Protein AF-A0A956HKR4-F1 (afdb_monomer)

Structure (mmCIF, N/CA/C/O backbone):
data_AF-A0A956HKR4-F1
#
_entry.id   AF-A0A956HKR4-F1
#
loop_
_atom_site.group_PDB
_atom_site.id
_atom_site.type_symbol
_atom_site.label_atom_id
_atom_site.label_alt_id
_atom_site.label_comp_id
_atom_site.label_asym_id
_atom_site.label_entity_id
_atom_site.label_seq_id
_atom_site.pdbx_PDB_ins_code
_atom_site.Cartn_x
_atom_site.Cartn_y
_atom_site.Cartn_z
_atom_site.occupancy
_atom_site.B_iso_or_equiv
_atom_site.auth_seq_id
_atom_site.auth_comp_id
_atom_site.auth_asym_id
_atom_site.auth_atom_id
_atom_site.pdbx_PDB_model_num
ATOM 1 N N . MET A 1 1 ? 20.484 -2.766 -14.375 1.00 78.00 1 MET A N 1
ATOM 2 C CA . MET A 1 1 ? 19.223 -2.210 -13.827 1.00 78.00 1 MET A CA 1
ATOM 3 C C . MET A 1 1 ? 17.976 -2.939 -14.313 1.00 78.00 1 MET A C 1
ATOM 5 O O . MET A 1 1 ? 17.075 -3.162 -13.519 1.00 78.00 1 MET A O 1
ATOM 9 N N . GLU A 1 2 ? 17.916 -3.371 -15.569 1.00 85.12 2 GLU A N 1
ATOM 10 C CA . GLU A 1 2 ? 16.729 -4.023 -16.146 1.00 85.12 2 GLU A CA 1
ATOM 11 C C . GLU A 1 2 ? 16.318 -5.335 -15.450 1.00 85.12 2 GLU A C 1
ATOM 13 O O . GLU A 1 2 ? 15.155 -5.517 -15.108 1.00 85.12 2 GLU A O 1
ATOM 18 N N . ARG A 1 3 ? 17.286 -6.194 -15.096 1.00 89.19 3 ARG A N 1
ATOM 19 C CA . ARG A 1 3 ? 17.031 -7.420 -14.315 1.00 89.19 3 ARG A CA 1
ATOM 20 C C . ARG A 1 3 ? 16.456 -7.143 -12.919 1.00 89.19 3 ARG A C 1
ATOM 22 O O . ARG A 1 3 ? 15.605 -7.892 -12.451 1.00 89.19 3 ARG A O 1
ATOM 29 N N . LEU A 1 4 ? 16.899 -6.061 -12.270 1.00 88.88 4 LEU A N 1
ATOM 30 C CA . LEU A 1 4 ? 16.372 -5.627 -10.970 1.00 88.88 4 LEU A CA 1
ATOM 31 C C . LEU A 1 4 ? 14.923 -5.146 -11.111 1.00 88.88 4 LEU A C 1
ATOM 33 O O . LEU A 1 4 ? 14.073 -5.537 -10.321 1.00 88.88 4 LEU A O 1
ATOM 37 N N . ARG A 1 5 ? 14.638 -4.352 -12.150 1.00 91.00 5 ARG A N 1
ATOM 38 C CA . ARG A 1 5 ? 13.282 -3.902 -12.491 1.00 91.00 5 ARG A CA 1
ATOM 39 C C . ARG A 1 5 ? 12.337 -5.071 -12.751 1.00 91.00 5 ARG A C 1
ATOM 41 O O . ARG A 1 5 ? 11.263 -5.105 -12.164 1.00 91.00 5 ARG A O 1
ATOM 48 N N . ALA A 1 6 ? 12.745 -6.036 -13.573 1.00 91.69 6 ALA A N 1
ATOM 49 C CA . ALA A 1 6 ? 11.940 -7.217 -13.877 1.00 91.69 6 ALA A CA 1
ATOM 50 C C . ALA A 1 6 ? 11.670 -8.067 -12.624 1.00 91.69 6 ALA A C 1
ATOM 52 O O . ALA A 1 6 ? 10.527 -8.440 -12.366 1.00 91.69 6 ALA A O 1
ATOM 53 N N . GLY A 1 7 ? 12.703 -8.311 -11.808 1.00 94.06 7 GLY A N 1
ATOM 54 C CA . GLY A 1 7 ? 12.556 -9.045 -10.550 1.00 94.06 7 GLY A CA 1
ATOM 55 C C . GLY A 1 7 ? 11.648 -8.327 -9.551 1.00 94.06 7 GLY A C 1
ATOM 56 O O . GLY A 1 7 ? 10.798 -8.956 -8.929 1.00 94.06 7 GLY A O 1
ATOM 57 N N . TYR A 1 8 ? 11.777 -7.003 -9.434 1.00 94.25 8 TYR A N 1
ATOM 58 C CA . TYR A 1 8 ? 10.910 -6.214 -8.564 1.00 94.25 8 TYR A CA 1
ATOM 59 C C . TYR A 1 8 ? 9.463 -6.206 -9.062 1.00 94.25 8 TYR A C 1
ATOM 61 O O . TYR A 1 8 ? 8.559 -6.436 -8.265 1.00 94.25 8 TYR A O 1
ATOM 69 N N . ARG A 1 9 ? 9.242 -6.042 -10.374 1.00 93.94 9 ARG A N 1
ATOM 70 C CA . ARG A 1 9 ? 7.907 -6.104 -10.986 1.00 93.94 9 ARG A CA 1
ATOM 71 C C . ARG A 1 9 ? 7.211 -7.432 -10.696 1.00 93.94 9 ARG A C 1
ATOM 73 O O . ARG A 1 9 ? 6.064 -7.426 -10.274 1.00 93.94 9 ARG A O 1
ATOM 80 N N . ALA A 1 10 ? 7.919 -8.553 -10.837 1.00 94.94 10 ALA A N 1
ATOM 81 C CA . ALA A 1 10 ? 7.378 -9.874 -10.518 1.00 94.94 10 ALA A CA 1
ATOM 82 C C . ALA A 1 10 ? 7.041 -10.050 -9.022 1.00 94.94 10 ALA A C 1
ATOM 84 O O . ALA A 1 10 ? 6.163 -10.834 -8.676 1.00 94.94 10 ALA A O 1
ATOM 85 N N . ALA A 1 11 ? 7.720 -9.322 -8.130 1.00 95.31 11 ALA A N 1
ATOM 86 C CA . ALA A 1 11 ? 7.485 -9.381 -6.689 1.00 95.31 11 ALA A CA 1
ATOM 87 C C . ALA A 1 11 ? 6.373 -8.435 -6.197 1.00 95.31 11 ALA A C 1
ATOM 89 O O . ALA A 1 11 ? 5.893 -8.610 -5.076 1.00 95.31 11 ALA A O 1
ATOM 90 N N . LEU A 1 12 ? 5.980 -7.429 -6.987 1.00 95.56 12 LEU A N 1
ATOM 91 C CA . LEU A 1 12 ? 4.986 -6.424 -6.593 1.00 95.56 12 LEU A CA 1
ATOM 92 C C . LEU A 1 12 ? 3.625 -7.024 -6.196 1.00 95.56 12 LEU A C 1
ATOM 94 O O . LEU A 1 12 ? 3.136 -6.635 -5.133 1.00 95.56 12 LEU A O 1
ATOM 98 N N . PRO A 1 13 ? 3.039 -7.988 -6.938 1.00 96.00 13 PRO A N 1
ATOM 99 C CA . PRO A 1 13 ? 1.762 -8.585 -6.550 1.00 96.00 13 PRO A CA 1
ATOM 100 C C . PRO A 1 13 ? 1.803 -9.192 -5.144 1.00 96.00 13 PRO A C 1
ATOM 102 O O . PRO A 1 13 ? 0.992 -8.832 -4.298 1.00 96.00 13 PRO A O 1
ATOM 105 N N . GLY A 1 14 ? 2.826 -10.000 -4.842 1.00 95.44 14 GLY A N 1
ATOM 106 C CA . GLY A 1 14 ? 2.966 -10.630 -3.525 1.00 95.44 14 GLY A CA 1
ATOM 107 C C . GLY A 1 14 ? 3.237 -9.639 -2.385 1.00 95.44 14 GLY A C 1
ATOM 108 O O . GLY A 1 14 ? 2.923 -9.919 -1.228 1.00 95.44 14 GLY A O 1
ATOM 109 N N . LYS A 1 15 ? 3.805 -8.464 -2.686 1.00 95.50 15 LYS A N 1
ATOM 110 C CA . LYS A 1 15 ? 3.940 -7.376 -1.704 1.00 95.50 15 LYS A CA 1
ATOM 111 C C . LYS A 1 15 ? 2.586 -6.750 -1.386 1.00 95.50 15 LYS A C 1
ATOM 113 O O . LYS A 1 15 ? 2.303 -6.520 -0.214 1.00 95.50 15 LYS A O 1
ATOM 118 N N . LEU A 1 16 ? 1.752 -6.517 -2.398 1.00 94.94 16 LEU A N 1
ATOM 119 C CA . LEU A 1 16 ? 0.405 -5.995 -2.183 1.00 94.94 16 LEU A CA 1
ATOM 120 C C . LEU A 1 16 ? -0.484 -7.013 -1.459 1.00 94.94 16 LEU A C 1
ATOM 122 O O . LEU A 1 16 ? -1.146 -6.637 -0.499 1.00 94.94 16 LEU A O 1
ATOM 126 N N . ASP A 1 17 ? -0.404 -8.301 -1.803 1.00 93.50 17 ASP A N 1
ATOM 127 C CA . ASP A 1 17 ? -1.138 -9.367 -1.100 1.00 93.50 17 ASP A CA 1
ATOM 128 C C . ASP A 1 17 ? -0.799 -9.397 0.402 1.00 93.50 17 ASP A C 1
ATOM 130 O O . ASP A 1 17 ? -1.663 -9.618 1.252 1.00 93.50 17 ASP A O 1
ATOM 134 N N . ARG A 1 18 ? 0.464 -9.125 0.762 1.00 92.50 18 ARG A N 1
ATOM 135 C CA . ARG A 1 18 ? 0.883 -9.008 2.166 1.00 92.50 18 ARG A CA 1
ATOM 136 C C . ARG A 1 18 ? 0.250 -7.802 2.858 1.00 92.50 18 ARG A C 1
ATOM 138 O O . ARG A 1 18 ? -0.181 -7.936 4.002 1.00 92.50 18 ARG A O 1
ATOM 145 N N . ILE A 1 19 ? 0.196 -6.648 2.193 1.00 92.56 19 ILE A N 1
ATOM 146 C CA . ILE A 1 19 ? -0.467 -5.450 2.731 1.00 92.56 19 ILE A CA 1
ATOM 147 C C . ILE A 1 19 ? -1.962 -5.734 2.924 1.00 92.56 19 ILE A C 1
ATOM 149 O O . ILE A 1 19 ? -2.494 -5.496 4.005 1.00 92.56 19 ILE A O 1
ATOM 153 N N . GLU A 1 20 ? -2.623 -6.329 1.930 1.00 90.50 20 GLU A N 1
ATOM 154 C CA . GLU A 1 20 ? -4.031 -6.726 2.013 1.00 90.50 20 GLU A CA 1
ATOM 155 C C . GLU A 1 20 ? -4.291 -7.691 3.173 1.00 90.50 20 GLU A C 1
ATOM 157 O O . GLU A 1 20 ? -5.250 -7.499 3.920 1.00 90.50 20 GLU A O 1
ATOM 162 N N . ALA A 1 21 ? -3.424 -8.685 3.382 1.00 89.56 21 ALA A N 1
ATOM 163 C CA . ALA A 1 21 ? -3.537 -9.627 4.494 1.00 89.56 21 ALA A CA 1
ATOM 164 C C . ALA A 1 21 ? -3.385 -8.947 5.867 1.00 89.56 21 ALA A C 1
ATOM 166 O O . ALA A 1 21 ? -4.109 -9.284 6.808 1.00 89.56 21 ALA A O 1
ATOM 167 N N . LEU A 1 22 ? -2.485 -7.962 5.984 1.00 87.94 22 LEU A N 1
ATOM 168 C CA . LEU A 1 22 ? -2.339 -7.151 7.198 1.00 87.94 22 LEU A CA 1
ATOM 169 C C . LEU A 1 22 ? -3.594 -6.313 7.473 1.00 87.94 22 LEU A C 1
ATOM 171 O O . LEU A 1 22 ? -3.959 -6.124 8.636 1.00 87.94 22 LEU A O 1
ATOM 175 N N . CYS A 1 23 ? -4.280 -5.862 6.424 1.00 83.38 23 CYS A N 1
ATOM 176 C CA . CYS A 1 23 ? -5.529 -5.121 6.546 1.00 83.38 23 CYS A CA 1
ATOM 177 C C . CYS A 1 23 ? -6.761 -6.033 6.761 1.00 83.38 23 CYS A C 1
ATOM 179 O O . CYS A 1 23 ? -7.716 -5.615 7.407 1.00 83.38 23 CYS A O 1
ATOM 181 N N . SER A 1 24 ? -6.741 -7.282 6.278 1.00 71.75 24 SER A N 1
ATOM 182 C CA . SER A 1 24 ? -7.935 -8.140 6.125 1.00 71.75 24 SER A CA 1
ATOM 183 C C . SER A 1 24 ? -8.075 -9.274 7.145 1.00 71.75 24 SER A C 1
ATOM 185 O O . SER A 1 24 ? -8.740 -10.272 6.866 1.00 71.75 24 SER A O 1
ATOM 187 N N . THR A 1 25 ? -7.523 -9.159 8.357 1.00 60.12 25 THR A N 1
ATOM 188 C CA . THR A 1 25 ? -7.842 -10.120 9.435 1.00 60.12 25 THR A CA 1
ATOM 189 C C . THR A 1 25 ? -9.251 -9.866 10.003 1.00 60.12 25 THR A C 1
ATOM 191 O O . THR A 1 25 ? -9.422 -9.429 11.132 1.00 60.12 25 THR A O 1
ATOM 194 N N . VAL A 1 26 ? -10.253 -10.211 9.182 1.00 48.31 26 VAL A N 1
ATOM 195 C CA . VAL A 1 26 ? -11.698 -10.353 9.436 1.00 48.31 26 VAL A CA 1
ATOM 196 C C . VAL A 1 26 ? -12.447 -9.056 9.788 1.00 48.31 26 VAL A C 1
ATOM 198 O O . VAL A 1 26 ? -12.566 -8.677 10.947 1.00 48.31 26 VAL A O 1
ATOM 201 N N . GLY A 1 27 ? -13.033 -8.414 8.768 1.00 51.12 27 GLY A N 1
ATOM 202 C CA . GLY A 1 27 ? -14.124 -7.428 8.895 1.00 51.12 27 GLY A CA 1
ATOM 203 C C . GLY A 1 27 ? -13.726 -6.008 9.305 1.00 51.12 27 GLY A C 1
ATOM 204 O O . GLY A 1 27 ? -14.495 -5.071 9.110 1.00 51.12 27 GLY A O 1
ATOM 205 N N . THR A 1 28 ? -12.538 -5.821 9.866 1.00 56.44 28 THR A N 1
ATOM 206 C CA . THR A 1 28 ? -11.955 -4.519 10.214 1.00 56.44 28 THR A CA 1
ATOM 207 C C . THR A 1 28 ? -10.464 -4.771 10.435 1.00 56.44 28 THR A C 1
ATOM 209 O O . THR A 1 28 ? -10.142 -5.773 11.082 1.00 56.44 28 THR A O 1
ATOM 212 N N . PRO A 1 29 ? -9.530 -3.935 9.945 1.00 59.66 29 PRO A N 1
ATOM 213 C CA . PRO A 1 29 ? -8.136 -4.053 10.348 1.00 59.66 29 PRO A CA 1
ATOM 214 C C . PRO A 1 29 ? -8.088 -4.094 11.867 1.00 59.66 29 PRO A C 1
ATOM 216 O O . PRO A 1 29 ? -8.602 -3.187 12.530 1.00 59.66 29 PRO A O 1
ATOM 219 N N . ARG A 1 30 ? -7.476 -5.126 12.456 1.00 62.16 30 ARG A N 1
ATOM 220 C CA . ARG A 1 30 ? -7.103 -5.009 13.864 1.00 62.16 30 ARG A CA 1
ATOM 221 C C . ARG A 1 30 ? -6.229 -3.766 13.941 1.00 62.16 30 ARG A C 1
ATOM 223 O O . ARG A 1 30 ? -5.219 -3.698 13.252 1.00 62.16 30 ARG A O 1
ATOM 230 N N . ALA A 1 31 ? -6.585 -2.792 14.775 1.00 64.50 31 ALA A N 1
ATOM 231 C CA . ALA A 1 31 ? -5.794 -1.568 14.926 1.00 64.50 31 ALA A CA 1
ATOM 232 C C . ALA A 1 31 ? -4.290 -1.861 15.145 1.00 64.50 31 ALA A C 1
ATOM 234 O O . ALA A 1 31 ? -3.433 -1.082 14.742 1.00 64.50 31 ALA A O 1
ATOM 235 N N . ALA A 1 32 ? -3.973 -3.033 15.709 1.00 71.75 32 ALA A N 1
ATOM 236 C CA . ALA A 1 32 ? -2.623 -3.553 15.890 1.00 71.75 32 ALA A CA 1
ATOM 237 C C . ALA A 1 32 ? -1.845 -3.877 14.592 1.00 71.75 32 ALA A C 1
ATOM 239 O O . ALA A 1 32 ? -0.619 -3.811 14.615 1.00 71.75 32 ALA A O 1
ATOM 240 N N . SER A 1 33 ? -2.498 -4.229 13.477 1.00 84.19 33 SER A N 1
ATOM 241 C CA . SER A 1 33 ? -1.834 -4.563 12.204 1.00 84.19 33 SER A CA 1
ATOM 242 C C . SER A 1 33 ? -1.702 -3.375 11.247 1.00 84.19 33 SER A C 1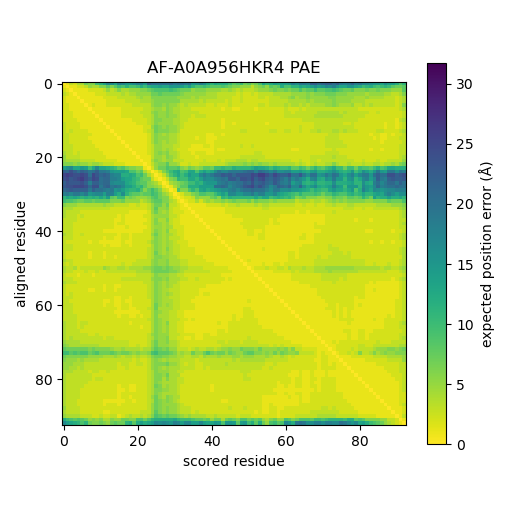
ATOM 244 O O . SER A 1 33 ? -0.870 -3.419 10.339 1.00 84.19 33 SER A O 1
ATOM 246 N N . LEU A 1 34 ? -2.439 -2.281 11.481 1.00 87.00 34 LEU A N 1
ATOM 247 C CA . LEU A 1 34 ? -2.337 -1.051 10.684 1.00 87.00 34 LEU A CA 1
ATOM 248 C C . LEU A 1 34 ? -0.914 -0.468 10.633 1.00 87.00 34 LEU A C 1
ATOM 250 O O . LEU A 1 34 ? -0.472 -0.135 9.535 1.00 87.00 34 LEU A O 1
ATOM 254 N N . PRO A 1 35 ? -0.146 -0.376 11.741 1.00 92.19 35 PRO A N 1
ATOM 255 C CA . PRO A 1 35 ? 1.234 0.105 11.676 1.00 92.19 35 PRO A CA 1
ATOM 256 C C . PRO A 1 35 ? 2.124 -0.720 10.738 1.00 92.19 35 PRO A C 1
ATOM 258 O O . PRO A 1 35 ? 2.952 -0.152 10.030 1.00 92.19 35 PRO A O 1
ATOM 261 N N . ALA A 1 36 ? 1.931 -2.042 10.694 1.00 92.75 36 ALA A N 1
ATOM 262 C CA . ALA A 1 36 ? 2.681 -2.918 9.800 1.00 92.75 36 ALA A CA 1
ATOM 263 C C . ALA A 1 36 ? 2.274 -2.713 8.333 1.00 92.75 36 ALA A C 1
ATOM 265 O O . ALA A 1 36 ? 3.143 -2.638 7.469 1.00 92.75 36 ALA A O 1
ATOM 266 N N . ALA A 1 37 ? 0.976 -2.557 8.052 1.00 93.31 37 ALA A N 1
ATOM 267 C CA . ALA A 1 37 ? 0.486 -2.267 6.704 1.00 93.31 37 ALA A CA 1
ATOM 268 C C . ALA A 1 37 ? 1.014 -0.920 6.175 1.00 93.31 37 ALA A C 1
ATOM 270 O O . ALA A 1 37 ? 1.483 -0.848 5.041 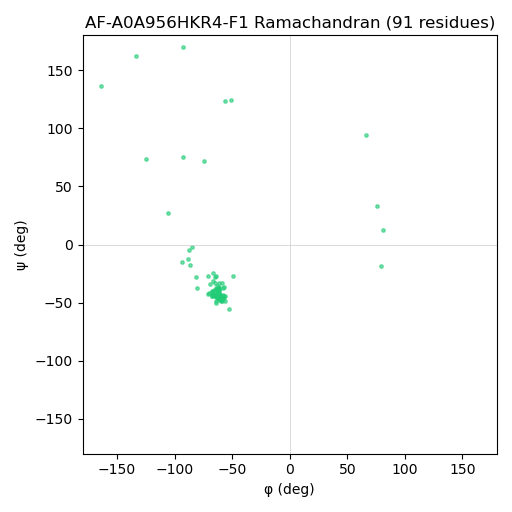1.00 93.31 37 ALA A O 1
ATOM 271 N N . ILE A 1 38 ? 1.002 0.124 7.017 1.00 95.62 38 ILE A N 1
ATOM 272 C CA . ILE A 1 38 ? 1.557 1.452 6.699 1.00 95.62 38 ILE A CA 1
ATOM 273 C C . ILE A 1 38 ? 3.049 1.338 6.374 1.00 95.62 38 ILE A C 1
ATOM 275 O O . ILE A 1 38 ? 3.507 1.857 5.358 1.00 95.62 38 ILE A O 1
ATOM 279 N N . TYR A 1 39 ? 3.807 0.629 7.216 1.00 96.62 39 TYR A N 1
ATOM 280 C CA . TYR A 1 39 ? 5.237 0.433 7.002 1.00 96.62 39 TYR A CA 1
ATOM 281 C C . TYR A 1 39 ? 5.531 -0.291 5.681 1.00 96.62 39 TYR A C 1
ATOM 283 O O . TYR A 1 39 ? 6.370 0.168 4.907 1.00 96.62 39 TYR A O 1
ATOM 291 N N . GLU A 1 40 ? 4.829 -1.390 5.394 1.00 96.00 40 GLU A N 1
ATOM 292 C CA . GLU A 1 40 ? 5.001 -2.146 4.148 1.00 96.00 40 GLU A CA 1
ATOM 293 C C . GLU A 1 40 ? 4.655 -1.289 2.919 1.00 96.00 40 GLU A C 1
ATOM 295 O O . GLU A 1 40 ? 5.451 -1.229 1.982 1.00 96.00 40 GLU A O 1
ATOM 300 N N . ALA A 1 41 ? 3.543 -0.543 2.939 1.00 96.94 41 ALA A N 1
ATOM 301 C CA . ALA A 1 41 ? 3.193 0.387 1.861 1.00 96.94 41 ALA A CA 1
ATOM 302 C C . ALA A 1 41 ? 4.295 1.441 1.631 1.00 96.94 41 ALA A C 1
ATOM 304 O O . ALA A 1 41 ? 4.723 1.657 0.493 1.00 96.94 41 ALA A O 1
ATOM 305 N N . GLY A 1 42 ? 4.839 2.020 2.708 1.00 97.50 42 GLY A N 1
ATOM 306 C CA . GLY A 1 42 ? 5.959 2.961 2.645 1.00 97.50 42 GLY A CA 1
ATOM 307 C C . GLY A 1 42 ? 7.241 2.350 2.057 1.00 97.50 42 GLY A C 1
ATOM 308 O O . GLY A 1 42 ? 7.929 2.999 1.262 1.00 97.50 42 GLY A O 1
ATOM 309 N N . GLN A 1 43 ? 7.545 1.086 2.376 1.00 97.81 43 GLN A N 1
ATOM 310 C CA . GLN A 1 43 ? 8.677 0.351 1.794 1.00 97.81 43 GLN A CA 1
ATOM 311 C C . GLN A 1 43 ? 8.499 0.120 0.289 1.00 97.81 43 GLN A C 1
ATOM 313 O O . GLN A 1 43 ? 9.441 0.334 -0.488 1.00 97.81 43 GLN A O 1
ATOM 318 N N . VAL A 1 44 ? 7.298 -0.288 -0.142 1.00 97.38 44 VAL A N 1
ATOM 319 C CA . VAL A 1 44 ? 6.998 -0.475 -1.569 1.00 97.38 44 VAL A CA 1
ATOM 320 C C . VAL A 1 44 ? 7.081 0.856 -2.307 1.00 97.38 44 VAL A C 1
ATOM 322 O O . VAL A 1 44 ? 7.738 0.902 -3.346 1.00 97.38 44 VAL A O 1
ATOM 325 N N . LYS A 1 45 ? 6.506 1.934 -1.757 1.00 97.81 45 LYS A N 1
ATOM 326 C CA . LYS A 1 45 ? 6.602 3.301 -2.295 1.00 97.81 45 LYS A CA 1
ATOM 327 C C . LYS A 1 45 ? 8.054 3.712 -2.526 1.00 97.81 45 LYS A C 1
ATOM 329 O O . LYS A 1 45 ? 8.420 4.072 -3.643 1.00 97.81 45 LYS A O 1
ATOM 334 N N . GLY A 1 46 ? 8.885 3.639 -1.483 1.00 97.06 46 GLY A N 1
ATOM 335 C CA . GLY A 1 46 ? 10.286 4.058 -1.554 1.00 97.06 46 GLY A CA 1
ATOM 336 C C . GLY A 1 46 ? 11.066 3.264 -2.599 1.00 97.06 46 GLY A C 1
ATOM 337 O O . GLY A 1 46 ? 11.711 3.839 -3.476 1.00 97.06 46 GLY A O 1
ATOM 338 N N . THR A 1 47 ? 10.930 1.937 -2.568 1.00 96.50 47 THR A N 1
ATOM 339 C CA . THR A 1 47 ? 11.627 1.052 -3.507 1.00 96.50 47 THR A CA 1
ATOM 340 C C . THR A 1 47 ? 11.136 1.245 -4.946 1.00 96.50 47 THR A C 1
ATOM 342 O O . THR A 1 47 ? 11.948 1.324 -5.868 1.00 96.50 47 THR A O 1
ATOM 345 N N . ALA A 1 48 ? 9.821 1.372 -5.157 1.00 96.12 48 ALA A N 1
ATOM 346 C CA . ALA A 1 48 ? 9.230 1.638 -6.466 1.00 96.12 48 ALA A CA 1
ATOM 347 C C . ALA A 1 48 ? 9.726 2.971 -7.044 1.00 96.12 48 ALA A C 1
ATOM 349 O O . ALA A 1 48 ? 10.137 3.003 -8.202 1.00 96.12 48 ALA A O 1
ATOM 350 N N . GLY A 1 49 ? 9.789 4.031 -6.230 1.00 96.06 49 GLY A N 1
ATOM 351 C CA . GLY A 1 49 ? 10.333 5.329 -6.634 1.00 96.06 49 GLY A CA 1
ATOM 352 C C . GLY A 1 49 ? 11.812 5.254 -7.020 1.00 96.06 49 GLY A C 1
ATOM 353 O O . GLY A 1 49 ? 12.197 5.728 -8.085 1.00 96.06 49 GLY A O 1
ATOM 354 N N . THR A 1 50 ? 12.645 4.578 -6.220 1.00 96.06 50 THR A N 1
ATOM 355 C CA . THR A 1 50 ? 14.074 4.384 -6.537 1.00 96.06 50 THR A CA 1
ATOM 356 C C . THR A 1 50 ? 14.289 3.592 -7.829 1.00 96.06 50 THR A C 1
ATOM 358 O O . THR A 1 50 ? 15.211 3.874 -8.593 1.00 96.06 50 THR A O 1
ATOM 361 N N . ILE A 1 51 ? 13.444 2.594 -8.092 1.00 92.94 51 ILE A N 1
ATOM 362 C CA . ILE A 1 51 ? 13.541 1.726 -9.272 1.00 92.94 51 ILE A CA 1
ATOM 363 C C . ILE A 1 51 ? 12.794 2.334 -10.485 1.00 92.94 51 ILE A C 1
ATOM 365 O O . ILE A 1 51 ? 12.898 1.827 -11.603 1.00 92.94 51 ILE A O 1
ATOM 369 N N . GLY A 1 52 ? 12.095 3.459 -10.310 1.00 94.50 52 GLY A N 1
ATOM 370 C CA . GLY A 1 52 ? 11.399 4.210 -11.358 1.00 94.50 52 GLY A CA 1
ATOM 371 C C . GLY A 1 52 ? 10.084 3.581 -11.829 1.00 94.50 52 GLY A C 1
ATOM 372 O O . GLY A 1 52 ? 9.770 3.674 -13.011 1.00 94.50 52 GLY A O 1
ATOM 373 N N . PHE A 1 53 ? 9.360 2.909 -10.932 1.00 95.25 53 PHE A N 1
ATOM 374 C CA . PHE A 1 53 ? 7.951 2.535 -11.096 1.00 95.25 53 PHE A CA 1
ATOM 375 C C . PHE A 1 53 ? 7.081 3.633 -10.477 1.00 95.25 53 PHE A C 1
ATOM 377 O O . PHE A 1 53 ? 6.592 3.501 -9.354 1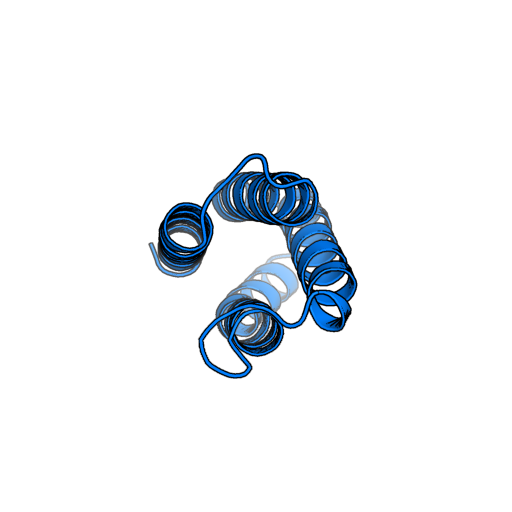.00 95.25 53 PHE A O 1
ATOM 384 N N . ASN A 1 54 ? 6.969 4.758 -11.181 1.00 95.56 54 ASN A N 1
ATOM 385 C CA . ASN A 1 54 ? 6.400 5.982 -10.620 1.00 95.56 54 ASN A CA 1
ATOM 386 C C . ASN A 1 54 ? 4.901 5.847 -10.322 1.00 95.56 54 ASN A C 1
ATOM 388 O O . ASN A 1 54 ? 4.479 6.297 -9.258 1.00 95.56 54 ASN A O 1
ATOM 392 N N . GLU A 1 55 ? 4.114 5.189 -11.184 1.00 95.94 55 GLU A N 1
ATOM 393 C CA . GLU A 1 55 ? 2.686 4.970 -10.910 1.00 95.94 55 GLU A CA 1
ATOM 394 C C . GLU A 1 55 ? 2.482 4.097 -9.666 1.00 95.94 55 GLU A C 1
ATOM 396 O O . GLU A 1 55 ? 1.668 4.417 -8.803 1.00 95.94 55 GLU A O 1
ATOM 401 N N . VAL A 1 56 ? 3.283 3.035 -9.516 1.00 96.50 56 VAL A N 1
ATOM 402 C CA . VAL A 1 56 ? 3.247 2.167 -8.328 1.00 96.50 56 VAL A CA 1
ATOM 403 C C . VAL A 1 56 ? 3.626 2.953 -7.075 1.00 96.50 56 VAL A C 1
ATOM 405 O O . VAL A 1 56 ? 2.978 2.811 -6.042 1.00 96.50 56 VAL A O 1
ATOM 408 N N . ALA A 1 57 ? 4.659 3.797 -7.149 1.00 97.81 57 ALA A N 1
ATOM 409 C CA . ALA A 1 57 ? 5.074 4.620 -6.018 1.00 97.81 57 ALA A CA 1
ATOM 410 C C . ALA A 1 57 ? 3.960 5.586 -5.581 1.00 97.81 57 ALA A C 1
ATOM 412 O O . ALA A 1 57 ? 3.662 5.669 -4.392 1.00 97.81 57 ALA A O 1
ATOM 413 N N . GLN A 1 58 ? 3.306 6.257 -6.533 1.00 97.88 58 GLN A N 1
ATOM 414 C CA . GLN A 1 58 ? 2.188 7.165 -6.257 1.00 97.88 58 GLN A CA 1
ATOM 415 C C . GLN A 1 58 ? 0.982 6.428 -5.666 1.00 97.88 58 GLN A C 1
ATOM 417 O O . GLN A 1 58 ? 0.404 6.882 -4.679 1.00 97.88 58 GLN A O 1
ATOM 422 N N . ALA A 1 59 ? 0.628 5.264 -6.215 1.00 97.50 59 ALA A N 1
ATOM 423 C CA . ALA A 1 59 ? -0.483 4.473 -5.698 1.00 97.50 59 ALA A CA 1
ATOM 424 C C . ALA A 1 59 ? -0.205 3.948 -4.275 1.00 97.50 59 ALA A C 1
ATOM 426 O O . ALA A 1 59 ? -1.091 3.965 -3.422 1.00 97.50 59 ALA A O 1
ATOM 427 N N . MET A 1 60 ? 1.039 3.552 -3.983 1.00 97.88 60 MET A N 1
ATOM 428 C CA . MET A 1 60 ? 1.448 3.141 -2.634 1.00 97.88 60 MET A CA 1
ATOM 429 C C . MET A 1 60 ? 1.487 4.306 -1.647 1.00 97.88 60 MET A C 1
ATOM 431 O O . MET A 1 60 ? 1.152 4.116 -0.483 1.00 97.88 60 MET A O 1
ATOM 435 N N . GLU A 1 61 ? 1.846 5.513 -2.091 1.00 98.06 61 GLU A N 1
ATOM 436 C CA . GLU A 1 61 ? 1.735 6.716 -1.263 1.00 98.06 61 GLU A CA 1
ATOM 437 C C . GLU A 1 61 ? 0.278 7.021 -0.902 1.00 98.06 61 GLU A C 1
ATOM 439 O O . GLU A 1 61 ? -0.022 7.314 0.257 1.00 98.06 61 GLU A O 1
ATOM 444 N N . ALA A 1 62 ? -0.632 6.934 -1.875 1.00 97.31 62 ALA A N 1
ATOM 445 C CA . ALA A 1 62 ? -2.058 7.121 -1.633 1.00 97.31 62 ALA A CA 1
ATOM 446 C C . ALA A 1 62 ? -2.589 6.091 -0.623 1.00 97.31 62 ALA A C 1
ATOM 448 O O . ALA A 1 62 ? -3.254 6.468 0.341 1.00 97.31 62 ALA A O 1
ATOM 449 N N . LEU A 1 63 ? -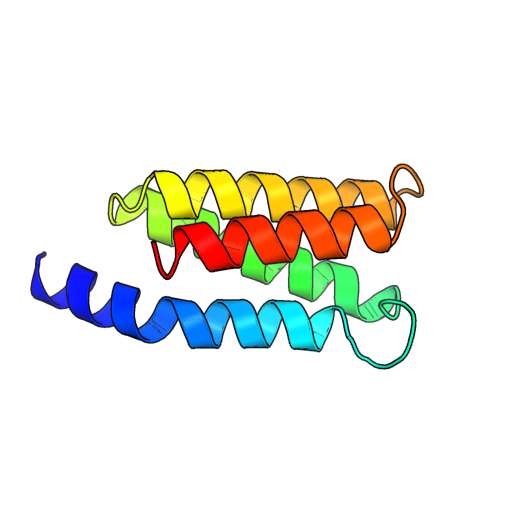2.221 4.816 -0.785 1.00 96.62 63 LEU A N 1
ATOM 450 C CA . LEU A 1 63 ? -2.582 3.748 0.147 1.00 96.62 63 LEU A CA 1
ATOM 451 C C . LEU A 1 63 ? -2.011 3.975 1.555 1.00 96.62 63 LEU A C 1
ATOM 453 O O . LEU A 1 63 ? -2.736 3.847 2.538 1.00 96.62 63 LEU A O 1
ATOM 457 N N . GLU A 1 64 ? -0.733 4.338 1.672 1.00 97.62 64 GLU A N 1
ATOM 458 C CA . GLU A 1 64 ? -0.086 4.641 2.954 1.00 97.62 64 GLU A CA 1
ATOM 459 C C . GLU A 1 64 ? -0.812 5.777 3.690 1.00 97.62 64 GLU A C 1
ATOM 461 O O . GLU A 1 64 ? -1.143 5.644 4.871 1.00 97.62 64 GLU A O 1
ATOM 466 N N . ARG A 1 65 ? -1.122 6.871 2.983 1.00 97.00 65 ARG A N 1
ATOM 467 C CA . ARG A 1 65 ? -1.883 8.003 3.532 1.00 97.00 65 ARG A CA 1
ATOM 468 C C . ARG A 1 65 ? -3.293 7.592 3.946 1.00 97.00 65 ARG A C 1
ATOM 470 O O . ARG A 1 65 ? -3.742 7.999 5.015 1.00 97.00 65 ARG A O 1
ATOM 477 N N . ALA A 1 66 ? -3.969 6.775 3.140 1.00 94.88 66 ALA A N 1
ATOM 478 C CA . ALA A 1 66 ? -5.304 6.285 3.458 1.00 94.88 66 ALA A CA 1
ATOM 479 C C . ALA A 1 66 ? -5.297 5.437 4.739 1.00 94.88 66 ALA A C 1
ATOM 481 O O . ALA A 1 66 ? -6.121 5.651 5.625 1.00 94.88 66 ALA A O 1
ATOM 482 N N . LEU A 1 67 ? -4.319 4.537 4.895 1.00 93.62 67 LEU A N 1
ATOM 483 C CA . LEU A 1 67 ? -4.156 3.718 6.101 1.00 93.62 67 LEU A CA 1
ATOM 484 C C . LEU A 1 67 ? -3.880 4.564 7.355 1.00 93.62 67 LEU A C 1
ATOM 486 O O . LEU A 1 67 ? -4.400 4.253 8.428 1.00 93.62 67 LEU A O 1
ATOM 490 N N . ILE A 1 68 ? -3.090 5.636 7.231 1.00 94.62 68 ILE A N 1
ATOM 491 C CA . ILE A 1 68 ? -2.850 6.595 8.321 1.00 94.62 68 ILE A CA 1
ATOM 492 C C . ILE A 1 68 ? -4.151 7.311 8.699 1.00 94.62 68 ILE A C 1
ATOM 494 O O . ILE A 1 68 ? -4.523 7.305 9.871 1.00 94.62 68 ILE A O 1
ATOM 498 N N . ALA A 1 69 ? -4.872 7.855 7.717 1.00 94.25 69 ALA A N 1
ATOM 499 C CA . ALA A 1 69 ? -6.123 8.568 7.955 1.00 94.25 69 ALA A CA 1
ATOM 500 C C . ALA A 1 69 ? -7.205 7.650 8.546 1.00 94.25 69 ALA A C 1
ATOM 502 O O . ALA A 1 69 ? -7.904 8.043 9.475 1.00 94.25 69 ALA A O 1
ATOM 503 N N . TYR A 1 70 ? -7.305 6.401 8.084 1.00 91.31 70 TYR A N 1
ATOM 504 C CA . TYR A 1 70 ? -8.195 5.394 8.664 1.00 91.31 70 TYR A CA 1
ATOM 505 C C . TYR A 1 70 ? -7.851 5.097 10.129 1.00 91.31 70 TYR A C 1
ATOM 507 O O . TYR A 1 70 ? -8.736 5.087 10.983 1.00 91.31 70 TYR A O 1
ATOM 515 N N . ARG A 1 71 ? -6.561 4.921 10.451 1.00 90.06 71 ARG A N 1
ATOM 516 C CA . ARG A 1 71 ? -6.092 4.729 11.836 1.00 90.06 71 ARG A CA 1
ATOM 517 C C . ARG A 1 71 ? -6.462 5.910 12.741 1.00 90.06 71 ARG A C 1
ATOM 519 O O . ARG A 1 71 ? -6.704 5.712 13.927 1.00 90.06 71 ARG A O 1
ATOM 526 N N . GLU A 1 72 ? -6.483 7.117 12.186 1.00 91.69 72 GLU A N 1
ATOM 527 C CA . GLU A 1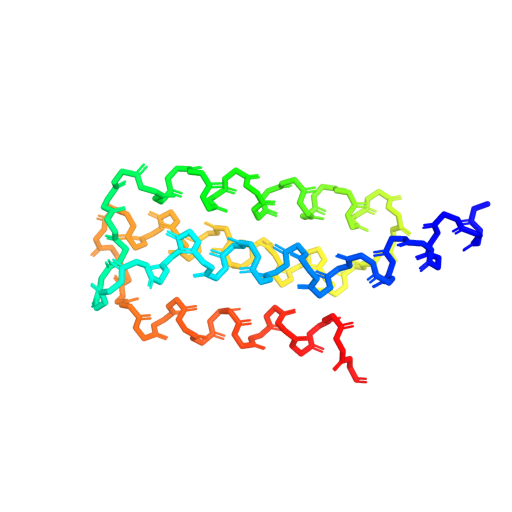 72 ? -6.842 8.363 12.875 1.00 91.69 72 GLU A CA 1
ATOM 528 C C . GLU A 1 72 ? -8.360 8.629 12.896 1.00 91.69 72 GLU A C 1
ATOM 530 O O . GLU A 1 72 ? -8.804 9.597 13.509 1.00 91.69 72 GLU A O 1
ATOM 535 N N . GLY A 1 73 ? -9.166 7.760 12.273 1.00 89.56 73 GLY A N 1
ATOM 536 C CA . GLY A 1 73 ? -10.626 7.876 12.206 1.00 89.56 73 GLY A CA 1
ATOM 537 C C . GLY A 1 73 ? -11.146 8.840 11.133 1.00 89.56 73 GLY A C 1
ATOM 538 O O . GLY A 1 73 ? -12.321 9.191 11.155 1.00 89.56 73 GLY A O 1
ATOM 539 N N . GLY A 1 74 ? -10.291 9.281 10.207 1.00 91.25 74 GLY A N 1
ATOM 540 C CA . GLY A 1 74 ? -10.629 10.219 9.131 1.00 91.25 74 GLY A CA 1
ATOM 541 C C . GLY A 1 74 ? -11.148 9.576 7.841 1.00 91.25 74 GLY A C 1
ATOM 542 O O . GLY A 1 74 ? -11.669 10.291 6.991 1.00 91.25 74 GLY A O 1
ATOM 543 N N . LEU A 1 75 ? -11.013 8.255 7.685 1.00 92.38 75 LEU A N 1
ATOM 544 C CA . LEU A 1 75 ? -11.515 7.492 6.537 1.00 92.38 75 LEU A CA 1
ATOM 545 C C . LEU A 1 75 ? -12.254 6.233 6.984 1.00 92.38 75 LEU A C 1
ATOM 547 O O . LEU A 1 75 ? -12.085 5.752 8.105 1.00 92.38 75 LEU A O 1
ATOM 551 N N . THR A 1 76 ? -13.052 5.683 6.075 1.00 90.62 76 THR A N 1
ATOM 552 C CA . THR A 1 76 ? -13.760 4.418 6.251 1.00 90.62 76 THR A CA 1
ATOM 553 C C . THR A 1 76 ? -12.949 3.245 5.704 1.00 90.62 76 THR A C 1
ATOM 555 O O . THR A 1 76 ? -11.934 3.403 5.026 1.00 90.62 76 THR A O 1
ATOM 558 N N . TRP A 1 77 ? -13.402 2.027 5.995 1.00 88.69 77 TRP A N 1
ATOM 559 C CA . TRP A 1 77 ? -12.796 0.831 5.416 1.00 88.69 77 TRP A CA 1
ATOM 560 C C . TRP A 1 77 ? -13.010 0.740 3.894 1.00 88.69 77 TRP A C 1
ATOM 562 O O . TRP A 1 77 ? -12.137 0.244 3.187 1.00 88.69 77 TRP A O 1
ATOM 572 N N . GLU A 1 78 ? -14.123 1.263 3.371 1.00 90.38 78 GLU A N 1
ATOM 573 C CA . GLU A 1 78 ? -14.388 1.304 1.925 1.00 90.38 78 GLU A CA 1
ATOM 574 C C . GLU A 1 78 ? -13.348 2.156 1.186 1.00 90.38 78 GLU A C 1
ATOM 576 O O . GLU A 1 78 ? -12.869 1.759 0.123 1.00 90.38 78 GLU A O 1
ATOM 581 N N . ASP A 1 79 ? -12.903 3.258 1.798 1.00 92.56 79 ASP A N 1
ATOM 582 C CA . ASP A 1 79 ? -11.822 4.094 1.262 1.00 92.56 79 ASP A CA 1
ATOM 583 C C . ASP A 1 79 ? -10.488 3.329 1.184 1.00 92.56 79 ASP A C 1
ATOM 585 O O . ASP A 1 79 ? -9.710 3.495 0.237 1.00 92.56 79 ASP A O 1
ATOM 589 N N . ILE A 1 80 ? -10.223 2.443 2.155 1.00 91.81 80 ILE A N 1
ATOM 590 C CA . ILE A 1 80 ? -9.045 1.565 2.125 1.00 91.81 80 ILE A CA 1
ATOM 591 C C . ILE A 1 80 ? -9.157 0.544 0.997 1.00 91.81 80 ILE A C 1
ATOM 593 O O . ILE A 1 80 ? -8.192 0.350 0.259 1.00 91.81 80 ILE A O 1
ATOM 597 N N . VAL A 1 81 ? -10.325 -0.077 0.819 1.00 91.38 81 VAL A N 1
ATOM 598 C CA . VAL A 1 81 ? -10.565 -1.030 -0.276 1.00 91.38 81 VAL A CA 1
ATOM 599 C C . VAL A 1 81 ? -10.380 -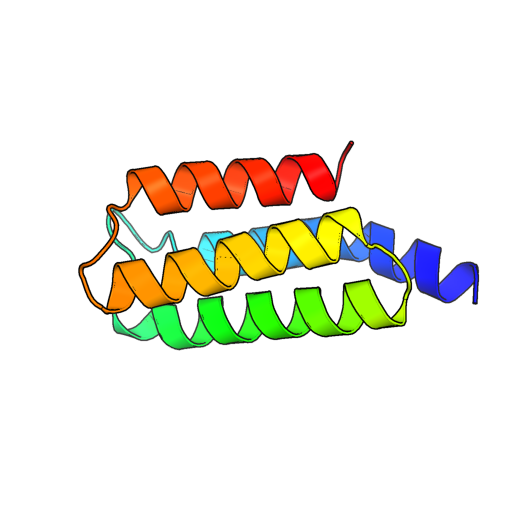0.353 -1.638 1.00 91.38 81 VAL A C 1
ATOM 601 O O . VAL A 1 81 ? -9.703 -0.905 -2.506 1.00 91.38 81 VAL A O 1
ATOM 604 N N . ALA A 1 82 ? -10.891 0.868 -1.817 1.00 93.25 82 ALA A N 1
ATOM 605 C CA . ALA A 1 82 ? -10.693 1.645 -3.041 1.00 93.25 82 ALA A CA 1
ATOM 606 C C . ALA A 1 82 ? -9.208 1.986 -3.287 1.00 93.25 82 ALA A C 1
ATOM 608 O O . ALA A 1 82 ? -8.709 1.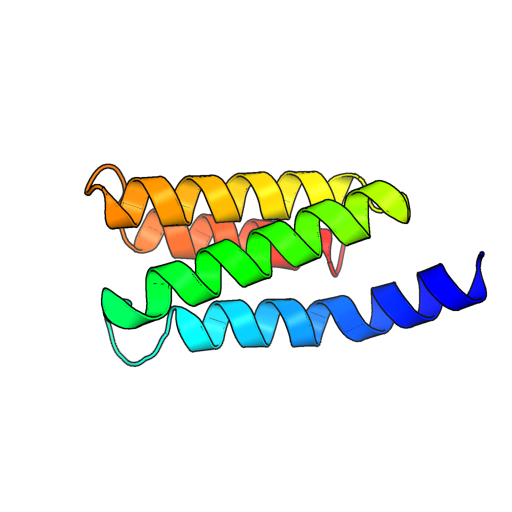889 -4.414 1.00 93.25 82 ALA A O 1
ATOM 609 N N . SER A 1 83 ? -8.473 2.328 -2.224 1.00 94.56 83 SER A N 1
ATOM 610 C CA . SER A 1 83 ? -7.032 2.600 -2.298 1.00 94.56 83 SER A CA 1
ATOM 611 C C . SER A 1 83 ? -6.222 1.346 -2.656 1.00 94.56 83 SER A C 1
ATOM 613 O O . SER A 1 83 ? -5.311 1.415 -3.482 1.00 94.56 83 SER A O 1
ATOM 615 N N . LEU A 1 84 ? -6.578 0.183 -2.100 1.00 93.62 84 LEU A N 1
ATOM 616 C CA . LEU A 1 84 ? -5.979 -1.114 -2.440 1.00 93.62 84 LEU A CA 1
ATOM 617 C C . LEU A 1 84 ? -6.240 -1.497 -3.902 1.00 93.62 84 LEU A C 1
ATOM 619 O O . LEU A 1 84 ? -5.318 -1.921 -4.598 1.00 93.62 84 LEU A O 1
ATOM 623 N N . ALA A 1 85 ? -7.461 -1.281 -4.398 1.00 94.12 85 ALA A N 1
ATOM 624 C CA . ALA A 1 85 ? -7.801 -1.522 -5.799 1.00 94.12 85 ALA A CA 1
ATOM 625 C C . ALA A 1 85 ? -6.977 -0.636 -6.752 1.00 94.12 85 ALA A C 1
ATOM 627 O O . ALA A 1 85 ? -6.474 -1.113 -7.770 1.00 94.12 85 ALA A O 1
ATOM 628 N N . THR A 1 86 ? -6.764 0.632 -6.389 1.00 95.31 86 THR A N 1
ATOM 629 C CA . THR A 1 86 ? -5.905 1.555 -7.151 1.00 95.31 86 THR A CA 1
ATOM 630 C C . THR A 1 86 ? -4.449 1.079 -7.167 1.00 95.31 86 THR A C 1
ATOM 632 O O . THR A 1 86 ? -3.812 1.045 -8.220 1.00 95.31 86 THR A O 1
ATOM 635 N N . ALA A 1 87 ? -3.924 0.648 -6.015 1.00 95.06 87 ALA A N 1
ATOM 636 C CA . ALA A 1 87 ? -2.586 0.069 -5.911 1.00 95.06 87 ALA A CA 1
ATOM 637 C C . ALA A 1 87 ? -2.430 -1.208 -6.752 1.00 95.06 87 ALA A C 1
ATOM 639 O O . ALA A 1 87 ? -1.388 -1.403 -7.380 1.00 95.06 87 ALA A O 1
ATOM 640 N N . ARG A 1 88 ? -3.469 -2.052 -6.813 1.00 95.69 88 ARG A N 1
ATOM 641 C CA . ARG A 1 88 ? -3.486 -3.262 -7.644 1.00 95.69 88 ARG A CA 1
ATOM 642 C C . ARG A 1 88 ? -3.404 -2.929 -9.129 1.00 95.69 88 ARG A C 1
ATOM 644 O O . ARG A 1 88 ? -2.553 -3.490 -9.813 1.00 95.69 88 ARG A O 1
ATOM 651 N N . ALA A 1 89 ? -4.229 -1.995 -9.598 1.00 95.31 89 ALA A N 1
ATOM 652 C CA . ALA A 1 89 ? -4.240 -1.564 -10.995 1.00 95.31 89 ALA A CA 1
ATOM 653 C C . ALA A 1 89 ? -2.898 -0.949 -11.432 1.00 95.31 89 ALA A C 1
ATOM 655 O O . ALA A 1 89 ? -2.472 -1.129 -12.563 1.00 95.31 89 ALA A O 1
ATOM 656 N N . ALA A 1 90 ? -2.184 -0.266 -10.531 1.00 94.31 90 ALA A N 1
ATOM 657 C CA . ALA A 1 90 ? -0.856 0.269 -10.841 1.00 94.31 90 ALA A CA 1
ATOM 658 C C . ALA A 1 90 ? 0.228 -0.822 -10.973 1.00 94.31 90 ALA A C 1
ATOM 660 O O . ALA A 1 90 ? 1.235 -0.621 -11.653 1.00 94.31 90 ALA A O 1
ATOM 661 N N . ILE A 1 91 ? 0.058 -1.960 -10.292 1.00 91.62 91 ILE A N 1
ATOM 662 C CA . ILE A 1 91 ? 0.994 -3.094 -10.337 1.00 91.62 91 ILE A CA 1
ATOM 663 C C . ILE A 1 91 ? 0.775 -3.952 -11.589 1.00 91.62 91 ILE A C 1
ATOM 665 O O . ILE A 1 91 ? 1.755 -4.439 -12.164 1.00 91.62 91 ILE A O 1
ATOM 669 N N . A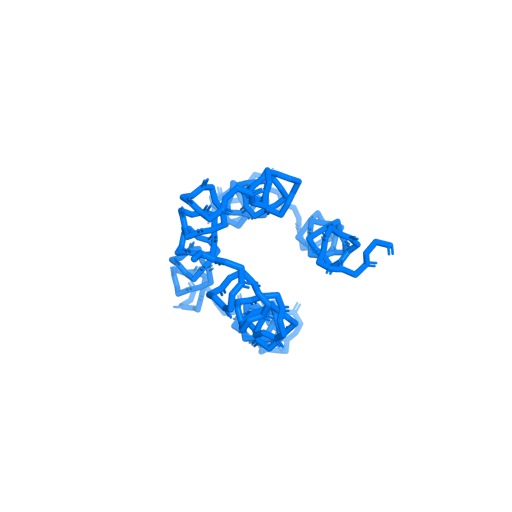SP A 1 92 ? -0.482 -4.119 -11.998 1.00 84.31 92 ASP A N 1
ATOM 670 C CA . ASP A 1 92 ? -0.903 -4.884 -13.176 1.00 84.31 92 ASP A CA 1
ATOM 671 C C . ASP A 1 92 ? -1.753 -4.000 -14.115 1.00 84.31 92 ASP A C 1
ATOM 673 O O . ASP A 1 92 ? -2.982 -4.103 -14.102 1.00 84.31 92 ASP A O 1
ATOM 677 N N . PRO A 1 93 ? -1.113 -3.051 -14.831 1.00 64.56 93 PRO A N 1
ATOM 678 C CA . PRO A 1 93 ? -1.796 -2.095 -15.702 1.00 64.56 93 PRO A CA 1
ATOM 679 C C . PRO A 1 93 ? -2.297 -2.704 -17.017 1.00 64.56 93 PRO A C 1
ATOM 681 O O . PRO A 1 93 ? -1.629 -3.626 -17.545 1.00 64.56 93 PRO A O 1
#

pLDDT: mean 89.95, std 10.92, range [48.31, 98.06]

Foldseek 3Di:
DVVVVVVLLVCLVVLLVVLVVLQPPDDGRPLVSLVVSLVSLCVQLVVCVVSVLPQLNVLSVCLSVQSVCVSVVNDDVVSNVVSSVSNVVSSVD

Secondary structure (DSSP, 8-state):
-HHHHHHHHHHHHHHHHHHHHHH-SSSS--TTTHHHHHHHHHHHHHHHHHHT-HHHHHHHHHHHHHHHHHHTTSS-HHHHHHHHHHHHHHH--

Solvent-accessible surface area (backbone atoms only — not comparable to full-atom values): 4899 Å² total; per-residue (Å²): 110,67,69,59,48,52,53,49,59,72,46,43,62,65,51,51,52,50,38,49,55,37,43,56,64,68,98,47,52,47,77,84,32,48,65,56,28,33,51,51,29,48,51,51,17,54,52,25,46,76,70,64,40,56,62,39,14,52,28,23,47,54,33,26,51,42,49,52,34,33,76,73,68,76,45,55,71,66,58,46,53,54,31,51,52,49,33,48,43,48,71,64,115

Radius of gyration: 12.82 Å; Cα contacts (8 Å, |Δi|>4): 88; chains: 1; bounding box: 34×21×32 Å

Sequence (93 aa):
MERLRAGYRAALPGKLDRIEALCSTVGTPRAASLPAAIYEAGQVKGTAGTIGFNEVAQAMEALERALIAYREGGLTWEDIVASLATARAAIDP

Nearest PDB structure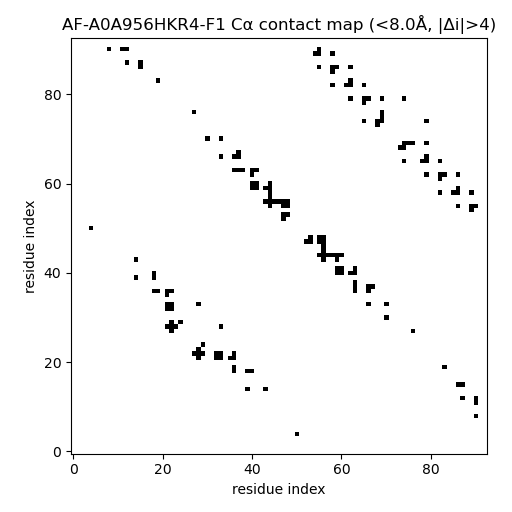s (foldseek):
  6ff6-assembly1_A-2  TM=8.039E-01  e=1.129E-02  synthetic construct

Mean predicted aligned error: 3.91 Å